Protein AF-A0A2D4FK59-F1 (afdb_monomer_lite)

pLDDT: mean 82.34, std 25.47, range [29.92, 98.88]

Sequence (118 aa):
GRSAYEFYHALDSESMTKSHQNLCGKGQVVTGQYRMLAKHGGYVWLETQGTVIYNTRNLQPQCIICVNYVLSEIENNDIVFSMDQTESLFKPHMMAMNSIYDHGIPVADKSDFLYTKL

Secondary structure (DSSP, 8-state):
---GGGGB-GGGHHHHHHHHHHHHHHSEEE---EEEE-BTB-EEEEEEEEEEEEPTTT--EEEEEEEEEE-SS-BSTT---SGGGGTTTSS--TTSSSSTTS----------------

Radius of gyration: 23.29 Å; chains: 1; bounding box: 65×43×42 Å

Structure (mmCIF, N/CA/C/O backbone):
data_AF-A0A2D4FK59-F1
#
_entry.id   AF-A0A2D4FK59-F1
#
loop_
_atom_site.group_PDB
_atom_site.id
_atom_site.type_symbol
_atom_site.label_atom_id
_atom_site.label_alt_id
_atom_site.label_comp_id
_atom_site.label_asym_id
_atom_site.label_entity_id
_atom_site.label_seq_id
_atom_site.pdbx_PDB_ins_code
_atom_site.Cartn_x
_atom_site.Cartn_y
_atom_site.Cartn_z
_atom_site.occupancy
_atom_site.B_iso_or_equiv
_atom_site.auth_seq_id
_atom_site.auth_comp_id
_atom_site.auth_asym_id
_atom_site.auth_atom_id
_atom_site.pdbx_PDB_model_num
ATOM 1 N N . GLY A 1 1 ? 10.455 -4.164 13.689 1.00 88.31 1 GLY A N 1
ATOM 2 C CA . GLY A 1 1 ? 9.550 -4.143 12.521 1.00 88.31 1 GLY A CA 1
ATOM 3 C C . GLY A 1 1 ? 9.875 -2.934 11.671 1.00 88.31 1 GLY A C 1
ATOM 4 O O . GLY A 1 1 ? 10.570 -2.059 12.170 1.00 88.31 1 GLY A O 1
ATOM 5 N N . ARG A 1 2 ? 9.409 -2.899 10.422 1.00 95.19 2 ARG A N 1
ATOM 6 C CA . ARG A 1 2 ? 9.581 -1.768 9.494 1.00 95.19 2 ARG A CA 1
ATOM 7 C C . ARG A 1 2 ? 8.219 -1.215 9.094 1.00 95.19 2 ARG A C 1
ATOM 9 O O . ARG A 1 2 ? 7.232 -1.949 9.145 1.00 95.19 2 ARG A O 1
ATOM 16 N N . SER A 1 3 ? 8.160 0.063 8.742 1.00 97.38 3 SER A N 1
ATOM 17 C CA . SER A 1 3 ? 6.925 0.697 8.287 1.00 97.38 3 SER A CA 1
ATOM 18 C C . SER A 1 3 ? 6.563 0.218 6.882 1.00 97.38 3 SER A C 1
ATOM 20 O O . SER A 1 3 ? 7.433 0.112 6.023 1.00 97.38 3 SER A O 1
ATOM 22 N N . ALA A 1 4 ? 5.275 -0.018 6.610 1.00 97.75 4 ALA A N 1
ATOM 23 C CA . ALA A 1 4 ? 4.812 -0.384 5.267 1.00 97.75 4 ALA A CA 1
ATOM 24 C C . ALA A 1 4 ? 5.150 0.692 4.215 1.00 97.75 4 ALA A C 1
ATOM 26 O O . ALA A 1 4 ? 5.426 0.366 3.065 1.00 97.75 4 ALA A O 1
ATOM 27 N N . TYR A 1 5 ? 5.207 1.963 4.633 1.00 98.12 5 TYR A N 1
ATOM 28 C CA . TYR A 1 5 ? 5.563 3.097 3.777 1.00 98.12 5 TYR A CA 1
ATOM 29 C C . TYR A 1 5 ? 6.974 3.018 3.196 1.00 98.12 5 TYR A C 1
ATOM 31 O O . TYR A 1 5 ? 7.228 3.619 2.159 1.00 98.12 5 TYR A O 1
ATOM 39 N N . GLU A 1 6 ? 7.879 2.272 3.832 1.00 97.75 6 GLU A N 1
ATOM 40 C CA . GLU A 1 6 ? 9.237 2.066 3.318 1.00 97.75 6 GLU A CA 1
ATOM 41 C C . GLU A 1 6 ? 9.251 1.185 2.058 1.00 97.75 6 GLU A C 1
ATOM 43 O O . GLU A 1 6 ? 10.227 1.189 1.315 1.00 97.75 6 GLU A O 1
ATOM 48 N N . PHE A 1 7 ? 8.163 0.453 1.802 1.00 98.12 7 PHE A N 1
ATOM 49 C CA . PHE A 1 7 ? 8.044 -0.485 0.688 1.00 98.12 7 PHE A CA 1
ATOM 50 C C . PHE A 1 7 ? 7.083 -0.013 -0.398 1.00 98.12 7 PHE A C 1
ATOM 52 O O . PHE A 1 7 ? 6.904 -0.719 -1.386 1.00 98.12 7 PHE A O 1
ATOM 59 N N . TYR A 1 8 ? 6.434 1.139 -0.243 1.00 98.62 8 TYR A N 1
ATOM 60 C CA . TYR A 1 8 ? 5.587 1.683 -1.299 1.00 98.62 8 TYR A CA 1
ATOM 61 C C . TYR A 1 8 ? 6.436 2.403 -2.338 1.00 98.62 8 TYR A C 1
ATOM 63 O O . TYR A 1 8 ? 7.396 3.102 -2.012 1.00 98.62 8 TYR A O 1
ATOM 71 N N . HIS A 1 9 ? 6.056 2.278 -3.606 1.00 98.69 9 HIS A N 1
ATOM 72 C CA . HIS A 1 9 ? 6.612 3.144 -4.633 1.00 98.69 9 HIS A CA 1
ATOM 73 C C . HIS A 1 9 ? 6.235 4.606 -4.334 1.00 98.69 9 HIS A C 1
ATOM 75 O O . HIS A 1 9 ? 5.083 4.909 -4.020 1.00 98.69 9 HIS A O 1
ATOM 81 N N . ALA A 1 10 ? 7.187 5.535 -4.472 1.00 98.38 10 ALA A N 1
ATOM 82 C CA . ALA A 1 10 ? 7.025 6.922 -4.020 1.00 98.38 10 ALA A CA 1
ATOM 83 C C . ALA A 1 10 ? 5.774 7.622 -4.592 1.00 98.38 10 ALA A C 1
ATOM 85 O O . ALA A 1 10 ? 5.082 8.339 -3.868 1.00 98.38 10 ALA A O 1
ATOM 86 N N . LEU A 1 11 ? 5.451 7.360 -5.863 1.00 98.62 11 LEU A N 1
ATOM 87 C CA . LEU A 1 11 ? 4.270 7.908 -6.546 1.00 98.62 11 LEU A CA 1
ATOM 88 C C . LEU A 1 11 ? 2.920 7.449 -5.957 1.00 98.62 11 LEU A C 1
ATOM 90 O O . LEU A 1 11 ? 1.915 8.103 -6.212 1.00 98.62 11 LEU A O 1
ATOM 94 N N . ASP A 1 12 ? 2.883 6.378 -5.160 1.00 98.75 12 ASP A N 1
ATOM 95 C CA . ASP A 1 12 ? 1.653 5.868 -4.535 1.00 98.75 12 ASP A CA 1
ATOM 96 C C . ASP A 1 12 ? 1.506 6.337 -3.071 1.00 98.75 12 ASP A C 1
ATOM 98 O O . ASP A 1 12 ? 0.514 6.046 -2.401 1.00 98.75 12 ASP A O 1
ATOM 102 N N . SER A 1 13 ? 2.470 7.104 -2.545 1.00 96.75 13 SER A N 1
ATOM 103 C CA . SER A 1 13 ? 2.518 7.464 -1.118 1.00 96.75 13 SER A CA 1
ATOM 104 C C . SER A 1 13 ? 1.301 8.271 -0.660 1.00 96.75 13 SER A C 1
ATOM 106 O O . SER A 1 13 ? 0.804 8.086 0.455 1.00 96.75 13 SER A O 1
ATOM 108 N N . GLU A 1 14 ? 0.795 9.172 -1.504 1.00 98.38 14 GLU A N 1
ATOM 109 C CA . GLU A 1 14 ? -0.345 10.024 -1.159 1.00 98.38 14 GLU A CA 1
ATOM 110 C C . GLU A 1 14 ? -1.649 9.216 -1.069 1.00 98.38 14 GLU A C 1
ATOM 112 O O . GLU A 1 14 ? -2.402 9.350 -0.099 1.00 98.38 14 GLU A O 1
ATOM 117 N N . SER A 1 15 ? -1.906 8.335 -2.042 1.00 98.44 15 SER A N 1
ATOM 118 C CA . SER A 1 15 ? -3.098 7.477 -2.047 1.00 98.44 15 SER A CA 1
ATOM 119 C C . SER A 1 15 ? -3.067 6.472 -0.891 1.00 98.44 15 SER A C 1
ATOM 121 O O . SER A 1 15 ? -4.095 6.230 -0.246 1.00 98.44 15 SER A O 1
ATOM 123 N N . MET A 1 16 ? -1.882 5.960 -0.547 1.00 98.69 16 MET A N 1
ATOM 124 C CA . MET A 1 16 ? -1.669 5.110 0.627 1.00 98.69 16 MET A CA 1
ATOM 125 C C . MET A 1 16 ? -1.871 5.853 1.940 1.00 98.69 16 MET A C 1
ATOM 127 O O . MET A 1 16 ? -2.510 5.329 2.852 1.00 98.69 16 MET A O 1
ATOM 131 N N . THR A 1 17 ? -1.430 7.106 2.028 1.00 98.75 17 THR A N 1
ATOM 132 C CA . THR A 1 17 ? -1.682 7.953 3.202 1.00 98.75 17 THR A CA 1
ATOM 133 C C . THR A 1 17 ? -3.170 8.209 3.403 1.00 98.75 17 THR A C 1
ATOM 135 O O . THR A 1 17 ? -3.674 8.028 4.511 1.00 98.75 17 THR A O 1
ATOM 138 N N . LYS A 1 18 ? -3.901 8.535 2.333 1.00 98.75 18 LYS A N 1
ATOM 139 C CA . LYS A 1 18 ? -5.364 8.687 2.376 1.00 98.75 18 LYS A CA 1
ATOM 140 C C . LYS A 1 18 ? -6.059 7.393 2.810 1.00 98.75 18 LYS A C 1
ATOM 142 O O . LYS A 1 18 ? -6.972 7.429 3.632 1.00 98.75 18 LYS A O 1
ATOM 147 N N . SER A 1 19 ? -5.609 6.244 2.306 1.00 98.75 19 SER A N 1
ATOM 148 C CA . SER A 1 19 ? -6.166 4.938 2.682 1.00 98.75 19 SER A CA 1
ATOM 149 C C . SER A 1 19 ? -5.917 4.608 4.157 1.00 98.75 19 SER A C 1
ATOM 151 O O . SER A 1 19 ? -6.830 4.174 4.854 1.00 98.75 19 SER A O 1
ATOM 153 N N . HIS A 1 20 ? -4.718 4.890 4.669 1.00 98.69 20 HIS A N 1
ATOM 154 C CA . HIS A 1 20 ? -4.390 4.719 6.084 1.00 98.69 20 HIS A CA 1
ATOM 155 C C . HIS A 1 20 ? -5.214 5.653 6.986 1.00 98.69 20 HIS A C 1
ATOM 157 O O . HIS A 1 20 ? -5.763 5.207 7.990 1.00 98.69 20 HIS A O 1
ATOM 163 N N . GLN A 1 21 ? -5.389 6.924 6.612 1.00 98.62 21 GLN A N 1
ATOM 164 C CA . GLN A 1 21 ? -6.264 7.847 7.345 1.00 98.62 21 GLN A CA 1
ATOM 165 C C . GLN A 1 21 ? -7.718 7.356 7.372 1.00 98.62 21 GLN A C 1
ATOM 167 O O . GLN A 1 21 ? -8.359 7.385 8.423 1.00 98.62 21 GLN A O 1
ATOM 172 N N . ASN A 1 22 ? -8.226 6.851 6.243 1.00 98.50 22 ASN A N 1
ATOM 173 C CA . ASN A 1 22 ? -9.553 6.240 6.172 1.00 98.50 22 ASN A CA 1
ATOM 174 C C . ASN A 1 22 ? -9.670 5.017 7.087 1.00 98.50 22 ASN A C 1
ATOM 176 O O . ASN A 1 22 ? -10.667 4.896 7.793 1.00 98.50 22 ASN A O 1
ATOM 180 N N . LEU A 1 23 ? -8.656 4.151 7.120 1.00 98.62 23 LEU A N 1
ATOM 181 C CA . LEU A 1 23 ? -8.617 2.997 8.015 1.00 98.62 23 LEU A CA 1
ATOM 182 C C . LEU A 1 23 ? -8.681 3.421 9.487 1.00 98.62 23 LEU A C 1
ATOM 184 O O . LEU A 1 23 ? -9.484 2.879 10.242 1.00 98.62 23 LEU A O 1
ATOM 188 N N . CYS A 1 24 ? -7.897 4.425 9.883 1.00 97.38 24 CYS A N 1
ATOM 189 C CA . CYS A 1 24 ? -7.904 4.950 11.248 1.00 97.38 24 CYS A CA 1
ATOM 190 C C . CYS A 1 24 ? -9.245 5.596 11.624 1.00 97.38 24 CYS A C 1
ATOM 192 O O . CYS A 1 24 ? -9.696 5.453 12.757 1.00 97.38 24 CYS A O 1
ATOM 194 N N . GLY A 1 25 ? -9.886 6.302 10.689 1.0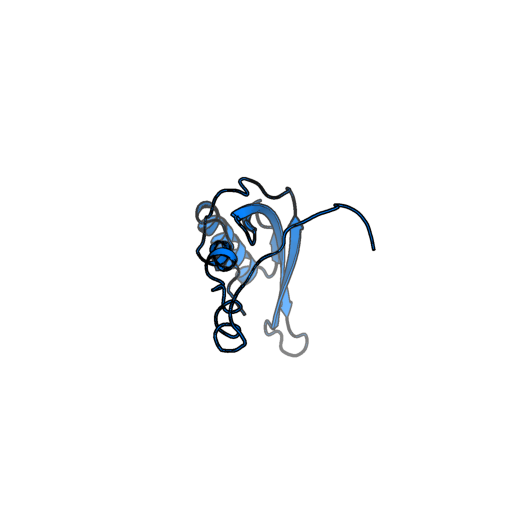0 97.56 25 GLY A N 1
ATOM 195 C CA . GLY A 1 25 ? -11.152 6.994 10.942 1.00 97.56 25 GLY A CA 1
ATOM 196 C C . GLY A 1 25 ? -12.392 6.099 10.876 1.00 97.56 25 GLY A C 1
ATOM 197 O O . GLY A 1 25 ? -13.376 6.380 11.554 1.00 97.56 25 GLY A O 1
ATOM 198 N N . LYS A 1 26 ? -12.372 5.045 10.052 1.00 97.75 26 LYS A N 1
ATOM 199 C CA . LYS A 1 26 ? -13.555 4.220 9.735 1.00 97.75 26 LYS A CA 1
ATOM 200 C C . LYS A 1 26 ? -13.425 2.758 10.161 1.00 97.75 26 LYS A C 1
ATOM 202 O O . LYS A 1 26 ? -14.387 2.009 10.042 1.00 97.75 26 LYS A O 1
ATOM 207 N N . GLY A 1 27 ? -12.249 2.328 10.612 1.00 97.94 27 GLY A N 1
ATOM 208 C CA . GLY A 1 27 ? -11.972 0.960 11.050 1.00 97.94 27 GLY A CA 1
ATOM 209 C C . GLY A 1 27 ? -11.713 -0.036 9.917 1.00 97.94 27 GLY A C 1
ATOM 210 O O . GLY A 1 27 ? -11.090 -1.065 10.163 1.00 97.94 27 GLY A O 1
ATOM 211 N N . GLN A 1 28 ? -12.127 0.256 8.679 1.00 98.69 28 GLN A N 1
ATOM 212 C CA . GLN A 1 28 ? -11.878 -0.586 7.506 1.00 98.69 28 GLN A CA 1
ATOM 213 C C . GLN A 1 28 ? -11.569 0.251 6.265 1.00 98.69 28 GLN A C 1
ATOM 215 O O . GLN A 1 28 ? -12.060 1.372 6.113 1.00 98.69 28 GLN A O 1
ATOM 220 N N . VAL A 1 29 ? -10.766 -0.307 5.361 1.00 98.81 29 VAL A N 1
ATOM 221 C CA . VAL A 1 29 ? -10.466 0.303 4.065 1.00 98.81 29 VAL A CA 1
ATOM 222 C C . VAL A 1 29 ? -10.203 -0.766 3.009 1.00 98.81 29 VAL A C 1
ATOM 224 O O . VAL A 1 29 ? -9.661 -1.825 3.317 1.00 98.81 29 VAL A O 1
ATOM 227 N N . VAL A 1 30 ? -10.536 -0.449 1.761 1.00 98.69 30 VAL A N 1
ATOM 228 C CA . VAL A 1 30 ? -9.966 -1.093 0.573 1.00 98.69 30 VAL A CA 1
ATOM 229 C C . VAL A 1 30 ? -9.140 -0.030 -0.135 1.00 98.69 30 VAL A C 1
ATOM 231 O O . VAL A 1 30 ? -9.635 1.077 -0.368 1.00 98.69 30 VAL A O 1
ATOM 234 N N . THR A 1 31 ? -7.868 -0.311 -0.393 1.00 98.75 31 THR A N 1
ATOM 235 C CA . THR A 1 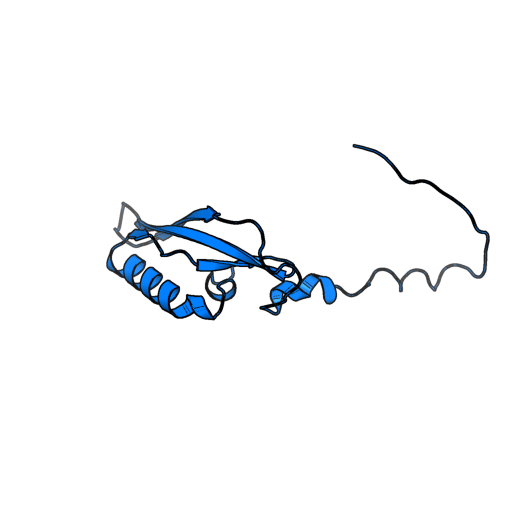31 ? -7.009 0.620 -1.126 1.00 98.75 31 THR A CA 1
ATOM 236 C C . THR A 1 31 ? -7.381 0.649 -2.610 1.00 98.75 31 THR A C 1
ATOM 238 O O . THR A 1 31 ? -8.058 -0.242 -3.106 1.00 98.75 31 THR A O 1
ATOM 241 N N . GLY A 1 32 ? -6.895 1.649 -3.348 1.00 98.38 32 GLY A N 1
ATOM 242 C CA . GLY A 1 32 ? -6.702 1.463 -4.789 1.00 98.38 32 GLY A CA 1
ATOM 243 C C . GLY A 1 32 ? -5.527 0.516 -5.063 1.00 98.38 32 GLY A C 1
ATOM 244 O O . GLY A 1 32 ? -4.821 0.113 -4.132 1.00 98.38 32 GLY A O 1
ATOM 245 N N . GLN A 1 33 ? -5.286 0.215 -6.337 1.00 98.81 33 GLN A N 1
ATOM 246 C CA . GLN A 1 33 ? -4.087 -0.511 -6.755 1.00 98.81 33 GLN A CA 1
ATOM 247 C C . GLN A 1 33 ? -2.837 0.342 -6.496 1.00 98.81 33 GLN A C 1
ATOM 249 O O . GLN A 1 33 ? -2.823 1.536 -6.805 1.00 98.81 33 GLN A O 1
ATOM 254 N N . TYR A 1 34 ? -1.797 -0.254 -5.922 1.00 98.88 34 TYR A N 1
ATOM 255 C CA . TYR A 1 34 ? -0.532 0.414 -5.615 1.00 98.88 34 TYR A CA 1
ATOM 256 C C . TYR A 1 34 ? 0.653 -0.516 -5.863 1.00 98.88 34 TYR A C 1
ATOM 258 O O . TYR A 1 34 ? 0.497 -1.735 -5.928 1.00 98.88 34 TYR A O 1
ATOM 266 N N . ARG A 1 35 ? 1.850 0.057 -5.979 1.00 98.88 35 ARG A N 1
ATOM 267 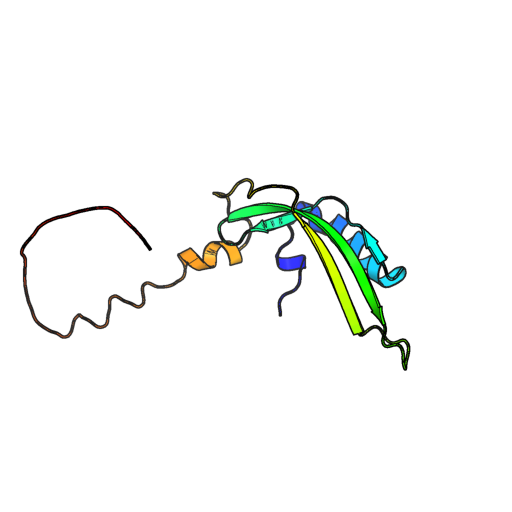C CA . ARG A 1 35 ? 3.082 -0.696 -6.211 1.00 98.88 35 ARG A CA 1
ATOM 268 C C . ARG A 1 35 ? 3.845 -0.890 -4.911 1.00 98.88 35 ARG A C 1
ATOM 270 O O . ARG A 1 35 ? 4.150 0.076 -4.206 1.00 98.88 35 ARG A O 1
ATOM 277 N N . MET A 1 36 ? 4.201 -2.137 -4.627 1.00 98.75 36 MET A N 1
ATOM 278 C CA . MET A 1 36 ? 5.094 -2.497 -3.528 1.00 98.75 36 MET A CA 1
ATOM 279 C C . MET A 1 36 ? 6.438 -2.953 -4.077 1.00 98.75 36 MET A C 1
ATOM 281 O O . MET A 1 36 ? 6.494 -3.802 -4.965 1.00 98.75 36 MET A O 1
ATOM 285 N N . LEU A 1 37 ? 7.516 -2.389 -3.545 1.00 98.62 37 LEU A N 1
ATOM 286 C CA . LEU A 1 37 ? 8.878 -2.688 -3.962 1.00 98.62 37 LEU A CA 1
ATOM 287 C C . LEU A 1 37 ? 9.213 -4.152 -3.661 1.00 98.62 37 LEU A C 1
ATOM 289 O O . LEU A 1 37 ? 9.064 -4.617 -2.529 1.00 98.62 37 LEU A O 1
ATOM 293 N N . ALA A 1 38 ? 9.671 -4.878 -4.680 1.00 97.69 38 ALA A N 1
ATOM 294 C CA . ALA A 1 38 ? 10.123 -6.255 -4.522 1.00 97.69 38 ALA A CA 1
ATOM 295 C C . ALA A 1 38 ? 11.550 -6.292 -3.954 1.00 97.69 38 ALA A C 1
ATOM 297 O O . ALA A 1 38 ? 12.237 -5.279 -3.887 1.00 97.69 38 ALA A O 1
ATOM 298 N N . LYS A 1 39 ? 12.024 -7.459 -3.511 1.00 95.12 39 LYS A N 1
ATOM 299 C CA . LYS A 1 39 ? 13.275 -7.550 -2.740 1.00 95.12 39 LYS A CA 1
ATOM 300 C C . LYS A 1 39 ? 14.550 -7.246 -3.540 1.00 95.12 39 LYS A C 1
ATOM 302 O O . LYS A 1 39 ? 15.527 -6.806 -2.950 1.00 95.12 39 LYS A O 1
ATOM 307 N N . HIS A 1 40 ? 14.567 -7.515 -4.843 1.00 94.44 40 HIS A N 1
ATOM 308 C CA . HIS A 1 40 ? 15.794 -7.505 -5.656 1.00 94.44 40 HIS A CA 1
ATOM 309 C C . HIS A 1 40 ? 15.699 -6.597 -6.889 1.00 94.44 40 HIS A C 1
ATOM 311 O O . HIS A 1 40 ? 16.381 -6.836 -7.877 1.00 94.44 40 HIS A O 1
ATOM 317 N N . GLY A 1 41 ? 14.877 -5.550 -6.798 1.00 96.19 41 GLY A N 1
ATOM 318 C CA . GLY A 1 41 ? 14.533 -4.666 -7.910 1.00 96.19 41 GLY A CA 1
ATOM 319 C C . GLY A 1 41 ? 13.067 -4.825 -8.308 1.00 96.19 41 GLY A C 1
ATOM 320 O O . GLY A 1 41 ? 12.393 -5.763 -7.881 1.00 96.19 41 GLY A O 1
ATOM 321 N N . GLY A 1 42 ? 12.545 -3.861 -9.060 1.00 98.38 42 GLY A N 1
ATOM 322 C CA . GLY A 1 42 ? 11.157 -3.853 -9.504 1.00 98.38 42 GLY A CA 1
ATOM 323 C C . GLY A 1 42 ? 10.121 -3.626 -8.403 1.00 98.38 42 GLY A C 1
ATOM 324 O O . GLY A 1 42 ? 10.422 -3.226 -7.271 1.00 98.38 42 GLY A O 1
ATOM 325 N N . TYR A 1 43 ? 8.867 -3.885 -8.758 1.00 98.81 43 TYR A N 1
ATOM 326 C CA . TYR A 1 43 ? 7.711 -3.828 -7.866 1.00 98.81 43 TYR A CA 1
ATOM 327 C C . TYR A 1 43 ? 6.618 -4.805 -8.313 1.00 98.81 43 TYR A C 1
ATOM 329 O O . TYR A 1 43 ? 6.634 -5.290 -9.437 1.00 98.81 43 TYR A O 1
ATOM 337 N N . VAL A 1 44 ? 5.645 -5.063 -7.443 1.00 98.81 44 VAL A N 1
ATOM 338 C CA . VAL A 1 44 ? 4.403 -5.780 -7.772 1.00 98.81 44 VAL A CA 1
ATOM 339 C C . VAL A 1 44 ? 3.200 -4.871 -7.537 1.00 98.81 44 VAL A C 1
ATOM 341 O O . VAL A 1 44 ? 3.225 -4.036 -6.627 1.00 98.81 44 VAL A O 1
ATOM 344 N N . TRP A 1 45 ? 2.145 -5.030 -8.331 1.00 98.88 45 TRP A N 1
ATOM 345 C CA . TRP A 1 45 ? 0.861 -4.380 -8.087 1.00 98.88 45 TRP A CA 1
ATOM 346 C C . TRP A 1 45 ? 0.076 -5.131 -7.016 1.00 98.88 45 TRP A C 1
ATOM 348 O O . TRP A 1 45 ? -0.069 -6.353 -7.075 1.00 98.88 45 TRP A O 1
ATOM 358 N N . LEU A 1 46 ? -0.455 -4.390 -6.048 1.00 98.88 46 LEU A N 1
ATOM 359 C CA . LEU A 1 46 ? -1.303 -4.903 -4.980 1.00 98.88 46 LEU A CA 1
ATOM 360 C C . LEU A 1 46 ? -2.575 -4.080 -4.818 1.00 98.88 46 LEU A C 1
ATOM 362 O O . LEU A 1 46 ? -2.592 -2.877 -5.066 1.00 98.88 46 LEU A O 1
ATOM 366 N N . GLU A 1 47 ? -3.609 -4.728 -4.297 1.00 98.88 47 GLU A N 1
ATOM 367 C CA . GLU A 1 47 ? -4.730 -4.089 -3.611 1.00 98.88 47 GLU A CA 1
ATOM 368 C C . GLU A 1 47 ? -4.828 -4.667 -2.197 1.00 98.88 47 GLU A C 1
ATOM 370 O O . GLU A 1 47 ? -4.673 -5.873 -2.008 1.00 98.88 47 GLU A O 1
ATOM 375 N N . THR A 1 48 ? -5.092 -3.830 -1.194 1.00 98.88 48 THR A N 1
ATOM 376 C CA . THR A 1 48 ? -5.109 -4.264 0.205 1.00 98.88 48 THR A CA 1
ATOM 377 C C . THR A 1 48 ? -6.417 -3.907 0.885 1.00 98.88 48 THR A C 1
ATOM 379 O O . THR A 1 48 ? -6.886 -2.769 0.841 1.00 98.88 48 THR A O 1
ATOM 382 N N . GLN A 1 49 ? -6.981 -4.888 1.583 1.00 98.88 49 GLN A N 1
ATOM 383 C CA . GLN A 1 49 ? -8.092 -4.699 2.505 1.00 98.88 49 GLN A CA 1
ATOM 384 C C . GLN A 1 49 ? -7.551 -4.662 3.931 1.00 98.88 49 GLN A C 1
ATOM 386 O O . GLN A 1 49 ? -7.016 -5.653 4.428 1.00 98.88 49 GLN A O 1
ATOM 391 N N . GLY A 1 50 ? -7.674 -3.509 4.584 1.00 98.69 50 GLY A N 1
ATOM 392 C CA . GLY A 1 50 ? -7.244 -3.295 5.964 1.00 98.69 50 GLY A CA 1
ATOM 393 C C . GLY A 1 50 ? -8.433 -3.266 6.918 1.00 98.69 50 GLY A C 1
ATOM 394 O O . GLY A 1 50 ? -9.456 -2.656 6.612 1.00 98.69 50 GLY A O 1
ATOM 395 N N . THR A 1 51 ? -8.302 -3.894 8.086 1.00 98.69 51 THR A N 1
ATOM 396 C CA . THR A 1 51 ? -9.285 -3.820 9.181 1.00 98.69 51 THR A CA 1
ATOM 397 C C . THR A 1 51 ? -8.580 -3.604 10.519 1.00 98.69 51 THR A C 1
ATOM 399 O O . THR A 1 51 ? -7.646 -4.331 10.858 1.00 98.69 51 THR A O 1
ATOM 402 N N . VAL A 1 52 ? -9.033 -2.614 11.291 1.00 98.56 52 VAL A N 1
ATOM 403 C CA . VAL A 1 52 ? -8.604 -2.381 12.676 1.00 98.56 52 VAL A CA 1
ATOM 404 C C . VAL A 1 52 ? -9.300 -3.392 13.582 1.00 98.56 52 VAL A C 1
ATOM 406 O O . VAL A 1 52 ? -10.525 -3.501 13.589 1.00 98.56 52 VAL A O 1
ATOM 409 N N . ILE A 1 53 ? -8.518 -4.118 14.374 1.00 97.94 53 ILE A N 1
ATOM 410 C CA . ILE A 1 53 ? -9.023 -5.055 15.373 1.00 97.94 53 ILE A CA 1
ATOM 411 C C . ILE A 1 53 ? -9.003 -4.381 16.737 1.00 97.94 53 ILE A C 1
ATOM 413 O O . ILE A 1 53 ? -7.970 -3.878 17.186 1.00 97.94 53 ILE A O 1
ATOM 417 N N . TYR A 1 54 ? -10.152 -4.399 17.406 1.00 96.69 54 TYR A N 1
ATOM 418 C CA . TYR A 1 54 ? -10.334 -3.829 18.734 1.00 96.69 54 TYR A CA 1
ATOM 419 C C . TYR A 1 54 ? -10.364 -4.926 19.792 1.00 96.69 54 TYR A C 1
ATOM 421 O O . TYR A 1 54 ? -10.927 -6.003 19.594 1.00 96.69 54 TYR A O 1
ATOM 429 N N . ASN A 1 55 ? -9.800 -4.627 20.957 1.00 95.50 55 ASN A N 1
ATOM 430 C CA . ASN A 1 55 ? -9.945 -5.471 22.130 1.00 95.50 55 ASN A CA 1
ATOM 431 C C . ASN A 1 55 ? -11.406 -5.450 22.592 1.00 95.50 55 ASN A C 1
ATOM 433 O O . ASN A 1 55 ? -11.918 -4.411 23.006 1.00 95.50 55 ASN A O 1
ATOM 437 N N . THR A 1 56 ? -12.062 -6.605 22.602 1.00 94.06 56 THR A N 1
ATOM 438 C CA . THR A 1 56 ? -13.478 -6.715 22.983 1.00 94.06 56 THR A CA 1
ATOM 439 C C . THR A 1 56 ? -13.758 -6.343 24.442 1.00 94.06 56 THR A C 1
ATOM 441 O O . THR A 1 56 ? -14.899 -6.041 24.775 1.00 94.06 56 THR A O 1
ATOM 444 N N . ARG A 1 57 ? -12.741 -6.327 25.320 1.00 95.44 57 ARG A N 1
ATOM 445 C CA . ARG A 1 57 ? -12.901 -5.998 26.749 1.00 95.44 57 ARG A CA 1
ATOM 446 C C . ARG A 1 57 ? -12.896 -4.501 27.047 1.00 95.44 57 ARG A C 1
ATOM 448 O O . ARG A 1 57 ? -13.587 -4.079 27.964 1.00 95.44 57 ARG A O 1
ATOM 455 N N . ASN A 1 58 ? -12.089 -3.713 26.335 1.00 95.38 58 ASN A N 1
ATOM 456 C CA . ASN A 1 58 ? -11.902 -2.282 26.626 1.00 95.38 58 ASN A CA 1
ATOM 457 C C . ASN A 1 58 ? -12.058 -1.366 25.401 1.00 95.38 58 ASN A C 1
ATOM 459 O O . ASN A 1 58 ? -11.831 -0.165 25.519 1.00 95.38 58 ASN A O 1
ATOM 463 N N . LEU A 1 59 ? -12.431 -1.931 24.247 1.00 93.12 59 LEU A N 1
ATOM 464 C CA . LEU A 1 59 ? -12.659 -1.241 22.974 1.00 93.12 59 LEU A CA 1
ATOM 465 C C . LEU A 1 59 ? -11.453 -0.445 22.453 1.00 93.12 59 LEU A C 1
ATOM 467 O O . LEU A 1 59 ? -11.605 0.402 21.578 1.00 93.12 59 LEU A O 1
ATOM 471 N N . GLN A 1 60 ? -10.247 -0.723 22.954 1.00 96.69 60 GLN A N 1
ATOM 472 C CA . GLN A 1 60 ? -9.028 -0.094 22.452 1.00 96.69 60 GLN A CA 1
ATOM 473 C C . GLN A 1 60 ? -8.524 -0.813 21.192 1.00 96.69 60 GLN A C 1
ATOM 475 O O . GLN A 1 60 ? -8.572 -2.050 21.145 1.00 96.69 60 GLN A O 1
ATOM 480 N N . PRO A 1 61 ? -8.023 -0.082 20.180 1.00 96.06 61 PRO A N 1
ATOM 481 C CA . PRO A 1 61 ? -7.428 -0.687 18.994 1.00 96.06 61 PRO A CA 1
ATOM 482 C C . PRO A 1 61 ? -6.168 -1.477 19.378 1.00 96.06 61 PRO A C 1
ATOM 484 O O . PRO A 1 61 ? -5.331 -0.996 20.139 1.00 96.06 61 PRO A O 1
ATOM 487 N N . GLN A 1 62 ? -6.040 -2.702 18.867 1.00 96.75 62 GLN A N 1
ATOM 488 C CA . GLN A 1 62 ? -4.908 -3.595 19.144 1.00 96.75 62 GLN A CA 1
ATOM 489 C C . GLN A 1 62 ? -3.958 -3.708 17.959 1.00 96.75 62 GLN A C 1
ATOM 491 O O . GLN A 1 62 ? -2.744 -3.627 18.128 1.00 96.75 62 GLN A O 1
ATOM 496 N N . CYS A 1 63 ? -4.503 -3.936 16.767 1.00 97.06 63 CYS A N 1
ATOM 497 C CA . CYS A 1 63 ? -3.710 -4.115 15.563 1.00 97.06 63 CYS A CA 1
ATOM 498 C C . CYS A 1 63 ? -4.518 -3.786 14.308 1.00 97.06 63 CYS A C 1
ATOM 500 O O . CYS A 1 63 ? -5.726 -3.552 14.355 1.00 97.06 63 CYS A O 1
ATOM 502 N N . ILE A 1 64 ? -3.818 -3.791 13.180 1.00 98.38 64 ILE A N 1
ATOM 503 C CA . ILE A 1 64 ? -4.397 -3.762 11.845 1.00 98.38 64 ILE A CA 1
ATOM 504 C C . ILE A 1 64 ? -4.095 -5.114 11.206 1.00 98.38 64 ILE A C 1
ATOM 506 O O . ILE A 1 64 ? -2.945 -5.555 11.212 1.00 98.38 64 ILE A O 1
ATOM 510 N N . ILE A 1 65 ? -5.118 -5.757 10.652 1.00 98.38 65 ILE A N 1
ATOM 511 C CA . ILE A 1 65 ? -4.964 -6.940 9.806 1.00 98.38 65 ILE A CA 1
ATOM 512 C C . ILE A 1 65 ? -5.158 -6.515 8.354 1.00 98.38 65 ILE A C 1
ATOM 514 O O . ILE A 1 65 ? -6.119 -5.811 8.036 1.00 98.38 65 ILE A O 1
ATOM 518 N N . CYS A 1 66 ? -4.242 -6.952 7.491 1.00 98.62 66 CYS A N 1
ATOM 519 C CA . CYS A 1 66 ? -4.260 -6.674 6.060 1.00 98.62 66 CYS A CA 1
ATOM 520 C C . CYS A 1 66 ? -4.410 -7.974 5.270 1.00 98.62 66 CYS A C 1
ATOM 522 O O . CYS A 1 66 ? -3.631 -8.909 5.461 1.00 98.62 66 CYS A O 1
ATOM 524 N N . VAL A 1 67 ? -5.367 -8.002 4.347 1.00 98.69 67 VAL A N 1
ATOM 525 C CA . VAL A 1 67 ? -5.440 -8.995 3.272 1.00 98.69 67 VAL A CA 1
ATOM 526 C C . VAL A 1 67 ? -4.914 -8.324 2.011 1.00 98.69 67 VAL A C 1
ATOM 528 O O . VAL A 1 67 ? -5.499 -7.343 1.557 1.00 98.69 67 VAL A O 1
ATOM 531 N N . ASN A 1 68 ? -3.801 -8.825 1.478 1.00 98.62 68 ASN A N 1
ATOM 532 C CA . ASN A 1 68 ? -3.134 -8.245 0.314 1.00 98.62 68 ASN A CA 1
ATOM 533 C C . ASN A 1 68 ? -3.385 -9.136 -0.907 1.00 98.62 68 ASN A C 1
ATOM 535 O O . ASN A 1 68 ? -3.012 -10.310 -0.905 1.00 98.62 68 ASN A O 1
ATOM 539 N N . TYR A 1 69 ? -3.996 -8.575 -1.942 1.00 98.81 69 TYR A N 1
ATOM 540 C CA . TYR A 1 69 ? -4.217 -9.224 -3.226 1.00 98.81 69 TYR A CA 1
ATOM 541 C C . TYR A 1 69 ? -3.076 -8.829 -4.158 1.00 98.81 69 TYR A C 1
ATOM 543 O O . TYR A 1 69 ? -2.949 -7.660 -4.513 1.00 98.81 69 TYR A O 1
ATOM 551 N N . VAL A 1 70 ? -2.230 -9.791 -4.524 1.00 98.62 70 VAL A N 1
ATOM 552 C CA . VAL A 1 70 ? -1.159 -9.588 -5.509 1.00 98.62 70 VAL A CA 1
ATOM 553 C C . VAL A 1 70 ? -1.771 -9.683 -6.903 1.00 98.62 70 VAL A C 1
ATOM 555 O O . VAL A 1 70 ? -2.427 -10.672 -7.223 1.00 98.62 70 VAL A O 1
ATOM 558 N N . LEU A 1 71 ? -1.587 -8.639 -7.707 1.00 98.69 71 LEU A N 1
ATOM 559 C CA . LEU A 1 71 ? -2.263 -8.455 -8.993 1.00 98.69 71 LEU A CA 1
ATOM 560 C C . LEU A 1 71 ? -1.331 -8.640 -10.194 1.00 98.69 71 LEU A C 1
ATOM 562 O O . LEU A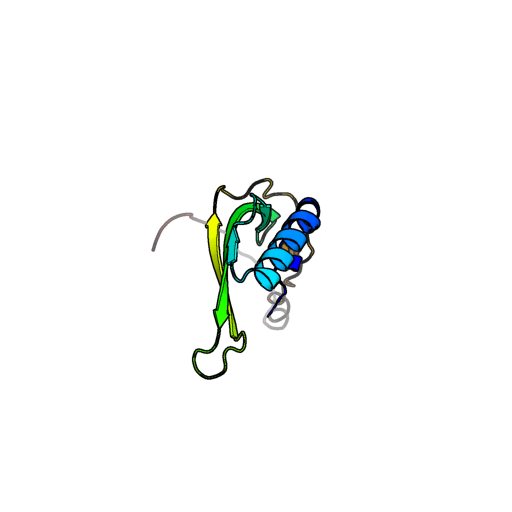 1 71 ? -1.811 -8.762 -11.319 1.00 98.69 71 LEU A O 1
ATOM 566 N N . SER A 1 72 ? -0.017 -8.652 -9.968 1.00 98.75 72 SER A N 1
ATOM 567 C CA . SER A 1 72 ? 0.988 -8.807 -11.017 1.00 98.75 72 SER A CA 1
ATOM 568 C C . SER A 1 72 ? 2.174 -9.651 -10.553 1.00 98.75 72 SER A C 1
ATOM 570 O O . SER A 1 72 ? 2.433 -9.795 -9.357 1.00 98.75 72 SER A O 1
ATOM 572 N N . GLU A 1 73 ? 2.940 -10.136 -11.529 1.00 98.69 73 GLU A N 1
ATOM 573 C CA . GLU A 1 73 ? 4.336 -10.532 -11.329 1.00 98.69 73 GLU A CA 1
ATOM 574 C C . GLU A 1 73 ? 5.215 -9.297 -11.046 1.00 98.69 73 GLU A C 1
ATOM 576 O O . GLU A 1 73 ? 4.736 -8.157 -11.062 1.00 98.69 73 GLU A O 1
ATOM 581 N N . ILE A 1 74 ? 6.510 -9.509 -10.787 1.00 98.62 74 ILE A N 1
ATOM 582 C CA . ILE A 1 74 ? 7.462 -8.403 -10.609 1.00 98.62 74 ILE A CA 1
ATOM 583 C C . ILE A 1 74 ? 7.639 -7.661 -11.938 1.00 98.62 74 ILE A C 1
ATOM 585 O O . ILE A 1 74 ? 8.150 -8.206 -12.916 1.00 98.62 74 ILE A O 1
ATOM 589 N N . GLU A 1 75 ? 7.274 -6.386 -11.942 1.00 98.69 75 GLU A N 1
ATOM 590 C CA . GLU A 1 75 ? 7.490 -5.461 -13.046 1.00 98.69 75 GLU A CA 1
ATOM 591 C C . GLU A 1 75 ? 8.793 -4.685 -12.840 1.00 98.69 75 GLU A C 1
ATOM 593 O O . GLU A 1 75 ? 9.157 -4.333 -11.716 1.00 98.69 75 GLU A O 1
ATOM 598 N N . ASN A 1 76 ? 9.498 -4.390 -13.937 1.00 97.88 76 ASN A N 1
ATOM 599 C CA . ASN A 1 76 ? 10.758 -3.638 -13.937 1.00 97.88 76 ASN A CA 1
ATOM 600 C C . ASN A 1 76 ? 11.834 -4.218 -12.998 1.00 97.88 76 ASN A C 1
ATOM 602 O O . ASN A 1 76 ? 12.513 -3.466 -12.301 1.00 97.88 76 ASN A O 1
ATOM 606 N N . ASN A 1 77 ? 11.987 -5.547 -12.982 1.00 96.00 77 ASN A N 1
ATOM 607 C CA . ASN A 1 77 ? 12.863 -6.278 -12.055 1.00 96.00 77 ASN A CA 1
ATOM 608 C C . ASN A 1 77 ? 14.322 -5.778 -12.042 1.00 96.00 77 ASN A C 1
ATOM 610 O O . ASN A 1 77 ? 14.967 -5.790 -11.003 1.00 96.00 77 ASN A O 1
ATOM 614 N N . ASP A 1 78 ? 14.827 -5.263 -13.163 1.00 95.12 78 ASP A N 1
ATOM 615 C CA . ASP A 1 78 ? 16.205 -4.762 -13.257 1.00 95.12 78 ASP A CA 1
ATOM 616 C C . ASP A 1 78 ? 16.392 -3.342 -12.680 1.00 95.12 78 ASP A C 1
ATOM 618 O O . ASP A 1 78 ? 17.514 -2.837 -12.613 1.00 95.12 78 ASP A O 1
ATOM 622 N N . ILE A 1 79 ? 15.309 -2.664 -12.276 1.00 97.38 79 ILE A N 1
ATOM 623 C CA . ILE A 1 79 ? 15.341 -1.287 -11.764 1.00 97.38 79 ILE A CA 1
ATOM 624 C C . ILE A 1 79 ? 15.319 -1.279 -10.235 1.00 97.38 79 ILE A C 1
ATOM 626 O O . ILE A 1 79 ? 14.426 -1.840 -9.602 1.00 97.38 79 ILE A O 1
ATOM 630 N N . VAL A 1 80 ? 16.267 -0.558 -9.638 1.00 97.19 80 VAL A N 1
ATOM 631 C CA . VAL A 1 80 ? 16.345 -0.315 -8.192 1.00 97.19 80 VAL A CA 1
ATOM 632 C C . VAL A 1 80 ? 15.634 0.995 -7.838 1.00 97.19 80 VAL A C 1
ATOM 634 O O . VAL A 1 80 ? 15.986 2.059 -8.344 1.00 97.19 80 VAL A O 1
ATOM 637 N N . PHE A 1 81 ? 14.663 0.918 -6.932 1.00 97.19 81 PHE A N 1
ATOM 638 C CA . PHE A 1 81 ? 13.859 2.032 -6.419 1.00 97.19 81 PHE A CA 1
ATOM 639 C C . PHE A 1 81 ? 14.199 2.419 -4.974 1.00 97.19 81 PHE A C 1
ATOM 641 O O . PHE A 1 81 ? 13.960 3.561 -4.583 1.00 97.19 81 PHE A O 1
ATOM 648 N N . SER A 1 82 ? 14.748 1.502 -4.171 1.00 96.12 82 SER A N 1
ATOM 649 C CA . SER A 1 82 ? 15.166 1.781 -2.790 1.00 96.12 82 SER A CA 1
ATOM 650 C C . SER A 1 82 ? 16.486 1.103 -2.423 1.00 96.12 82 SER A C 1
ATOM 652 O O . SER A 1 82 ? 16.918 0.143 -3.061 1.00 96.12 82 SER A O 1
ATOM 654 N N . MET A 1 83 ? 17.123 1.586 -1.350 1.00 93.94 83 MET A N 1
ATOM 655 C CA . MET A 1 83 ? 18.365 1.002 -0.829 1.00 93.94 83 MET A CA 1
ATOM 656 C C . MET A 1 83 ? 18.194 -0.458 -0.398 1.00 93.94 83 MET A C 1
ATOM 658 O O . MET A 1 83 ? 19.120 -1.248 -0.556 1.00 93.94 83 MET A O 1
ATOM 662 N N . ASP A 1 84 ? 17.011 -0.848 0.075 1.00 92.94 84 ASP A N 1
ATOM 663 C CA . ASP A 1 84 ? 16.739 -2.227 0.501 1.00 92.94 84 ASP A CA 1
ATOM 664 C C . ASP A 1 84 ? 16.906 -3.239 -0.637 1.00 92.94 84 ASP A C 1
ATOM 666 O O . ASP A 1 84 ? 17.301 -4.382 -0.420 1.00 92.94 84 ASP A O 1
ATOM 670 N N . GLN A 1 85 ? 16.668 -2.804 -1.875 1.00 95.00 85 GLN A N 1
ATOM 671 C CA . GLN A 1 85 ? 16.815 -3.648 -3.060 1.00 95.00 85 GLN A CA 1
ATOM 672 C C . GLN A 1 85 ? 18.281 -3.887 -3.439 1.00 95.00 85 GLN A C 1
ATOM 674 O O . GLN A 1 85 ? 18.585 -4.757 -4.254 1.00 95.00 85 GLN A O 1
ATOM 679 N N . THR A 1 86 ? 19.203 -3.144 -2.822 1.00 90.19 86 THR A N 1
ATOM 680 C CA . THR A 1 86 ? 20.648 -3.256 -3.049 1.00 90.19 86 THR A CA 1
ATOM 681 C C . THR A 1 86 ? 21.357 -4.131 -2.016 1.00 90.19 86 THR A C 1
ATOM 683 O O . THR A 1 86 ? 22.545 -4.403 -2.170 1.00 90.19 86 THR A O 1
ATOM 686 N N . GLU A 1 87 ? 20.669 -4.630 -0.981 1.00 73.88 87 GLU A N 1
ATOM 687 C CA . GLU A 1 87 ? 21.302 -5.377 0.121 1.00 73.88 87 GLU A CA 1
ATOM 688 C C . GLU A 1 87 ? 22.073 -6.628 -0.338 1.00 73.88 87 GLU A C 1
ATOM 690 O O . GLU A 1 87 ? 23.071 -7.007 0.277 1.00 73.88 87 GLU A O 1
ATOM 695 N N . SER A 1 88 ? 21.671 -7.270 -1.441 1.00 63.00 88 SER A N 1
ATOM 696 C CA . SER A 1 88 ? 22.426 -8.389 -2.023 1.00 63.00 88 SER A CA 1
ATOM 697 C C . SER A 1 88 ? 23.744 -7.968 -2.678 1.00 63.00 88 SER A C 1
ATOM 699 O O . SER A 1 88 ? 24.654 -8.788 -2.748 1.00 63.00 88 SER A O 1
ATOM 701 N N . LEU A 1 89 ? 23.862 -6.715 -3.126 1.00 59.94 89 LEU A N 1
ATOM 702 C CA . LEU A 1 89 ? 25.080 -6.160 -3.729 1.00 59.94 89 LEU A CA 1
ATOM 703 C C . LEU A 1 89 ? 26.126 -5.787 -2.671 1.00 59.94 89 LEU A C 1
ATOM 705 O O . LEU A 1 89 ? 27.320 -5.794 -2.956 1.00 59.94 89 LEU A O 1
ATOM 709 N N . PHE A 1 90 ? 25.679 -5.484 -1.450 1.00 58.56 90 PHE A N 1
ATOM 710 C CA . PHE A 1 90 ? 26.535 -5.043 -0.348 1.00 58.56 90 PHE A CA 1
ATOM 711 C C . PH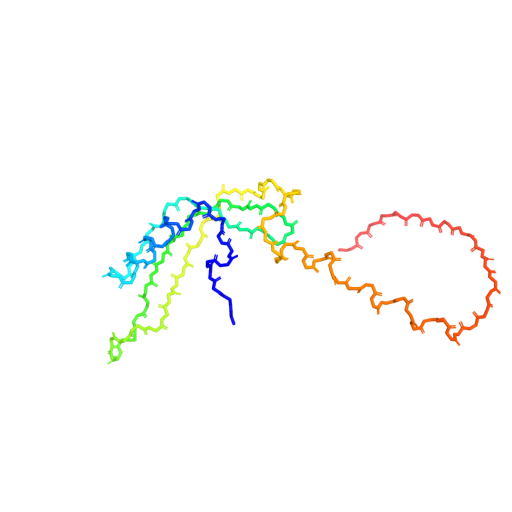E A 1 90 ? 26.840 -6.124 0.687 1.00 58.56 90 PHE A C 1
ATOM 713 O O . PHE A 1 90 ? 27.558 -5.836 1.643 1.00 58.56 90 PHE A O 1
ATOM 720 N N . LYS A 1 91 ? 26.363 -7.369 0.517 1.00 51.03 91 LYS A N 1
ATOM 721 C CA . LYS A 1 91 ? 26.927 -8.495 1.274 1.00 51.03 91 LYS A CA 1
ATOM 722 C C . LYS A 1 91 ? 28.402 -8.586 0.897 1.00 51.03 91 LYS A C 1
ATOM 724 O O . LYS A 1 91 ? 28.700 -8.981 -0.233 1.00 51.03 91 LYS A O 1
ATOM 729 N N . PRO A 1 92 ? 29.337 -8.234 1.796 1.00 47.81 92 PRO A N 1
ATOM 730 C CA . PRO A 1 92 ? 30.730 -8.391 1.474 1.00 47.81 92 PRO A CA 1
ATOM 731 C C . PRO A 1 92 ? 30.943 -9.882 1.277 1.00 47.81 92 PRO A C 1
ATOM 733 O O . PRO A 1 92 ? 30.421 -10.719 2.020 1.00 47.81 92 PRO A O 1
ATOM 736 N N . HIS A 1 93 ? 31.738 -10.199 0.274 1.00 45.44 93 HIS A N 1
ATOM 737 C CA . HIS A 1 93 ? 32.431 -11.459 0.140 1.00 45.44 93 HIS A CA 1
ATOM 738 C C . HIS A 1 93 ? 33.341 -11.678 1.373 1.00 45.44 93 HIS A C 1
ATOM 740 O O . HIS A 1 93 ? 34.560 -11.661 1.284 1.00 45.44 93 HIS A O 1
ATOM 746 N N . MET A 1 94 ? 32.763 -11.878 2.562 1.00 44.28 94 MET A N 1
ATOM 747 C CA . MET A 1 94 ? 33.457 -12.225 3.808 1.00 44.28 94 MET A CA 1
ATOM 748 C C . MET A 1 94 ? 33.791 -13.723 3.868 1.00 44.28 94 MET A C 1
ATOM 750 O O . MET A 1 94 ? 33.912 -14.295 4.945 1.00 44.28 94 MET A O 1
ATOM 754 N N . MET A 1 95 ? 33.931 -14.384 2.716 1.00 47.38 95 MET A N 1
ATOM 755 C CA . MET A 1 95 ? 34.322 -15.796 2.642 1.00 47.38 95 MET A CA 1
ATOM 756 C C . MET A 1 95 ? 35.640 -16.042 1.900 1.00 47.38 95 MET A C 1
ATOM 758 O O . MET A 1 95 ? 35.991 -17.193 1.688 1.00 47.38 95 MET A O 1
ATOM 762 N N . ALA A 1 96 ? 36.419 -15.007 1.567 1.00 51.00 96 ALA A N 1
ATOM 763 C CA . ALA A 1 96 ? 37.703 -15.188 0.876 1.00 51.00 96 ALA A CA 1
ATOM 764 C C . ALA A 1 96 ? 38.905 -14.500 1.547 1.00 51.00 96 ALA A C 1
ATOM 766 O O . ALA A 1 96 ? 39.821 -14.060 0.862 1.00 51.00 96 ALA A O 1
ATOM 767 N N . MET A 1 97 ? 38.946 -14.421 2.883 1.00 43.59 97 MET A N 1
ATOM 768 C CA . MET A 1 97 ? 40.182 -14.016 3.583 1.00 43.59 97 MET A CA 1
ATOM 769 C C . MET A 1 97 ? 40.665 -14.954 4.695 1.00 43.59 97 MET A C 1
ATOM 771 O O . MET A 1 97 ? 41.718 -14.695 5.265 1.00 43.59 97 MET A O 1
ATOM 775 N N . ASN A 1 98 ? 39.995 -16.085 4.947 1.00 37.78 98 ASN A N 1
ATOM 776 C CA . ASN A 1 98 ? 40.463 -17.059 5.948 1.00 37.78 98 ASN A CA 1
ATOM 777 C C . ASN A 1 98 ? 41.277 -18.238 5.378 1.00 37.78 98 ASN A C 1
ATOM 779 O O . ASN A 1 98 ? 41.714 -19.076 6.155 1.00 37.78 98 ASN A O 1
ATOM 783 N N . SER A 1 99 ? 41.540 -18.298 4.066 1.00 36.38 99 SER A N 1
ATOM 784 C CA . SER A 1 99 ? 42.356 -19.378 3.467 1.00 36.38 99 SER A CA 1
ATOM 785 C C . SER A 1 99 ? 43.784 -18.976 3.084 1.00 36.38 99 SER A C 1
ATOM 787 O O . SER A 1 99 ? 44.515 -19.805 2.561 1.00 36.38 99 SER A O 1
ATOM 789 N N . ILE A 1 100 ? 44.229 -17.742 3.347 1.00 39.84 100 ILE A N 1
ATOM 790 C CA . ILE A 1 100 ? 45.568 -17.291 2.906 1.00 39.84 100 ILE A CA 1
ATOM 791 C C . ILE A 1 100 ? 46.696 -17.735 3.867 1.00 39.84 100 ILE A C 1
ATOM 793 O O . ILE A 1 100 ? 47.868 -17.642 3.516 1.00 39.84 100 ILE A O 1
ATOM 797 N N . TYR A 1 101 ? 46.379 -18.299 5.039 1.00 36.94 101 TYR A N 1
ATOM 798 C CA . TYR A 1 101 ? 47.395 -18.838 5.959 1.00 36.94 101 TYR A CA 1
ATOM 799 C C . TYR A 1 101 ? 47.647 -20.341 5.858 1.00 36.94 101 TYR A C 1
ATOM 801 O O . TYR A 1 101 ? 48.486 -20.838 6.605 1.00 36.94 101 TYR A O 1
ATOM 809 N N . ASP A 1 102 ? 47.004 -21.057 4.934 1.00 38.47 102 ASP A N 1
ATOM 810 C CA . ASP A 1 102 ? 47.235 -22.493 4.806 1.00 38.47 102 ASP A CA 1
ATOM 811 C C . ASP A 1 102 ? 47.630 -22.885 3.376 1.00 38.47 102 ASP A C 1
ATOM 813 O O . ASP A 1 102 ? 46.800 -23.104 2.502 1.00 38.47 102 ASP A O 1
ATOM 817 N N . HIS A 1 103 ? 48.952 -22.976 3.210 1.00 37.28 103 HIS A N 1
ATOM 818 C CA . HIS A 1 103 ? 49.692 -23.781 2.235 1.00 37.28 103 HIS A CA 1
ATOM 819 C C . HIS A 1 103 ? 49.777 -23.278 0.779 1.00 37.28 103 HIS A C 1
ATOM 821 O O . HIS A 1 103 ? 48.806 -23.118 0.047 1.00 37.28 103 HIS A O 1
ATOM 827 N N . GLY A 1 104 ? 51.024 -23.055 0.347 1.00 33.66 104 GLY A N 1
ATOM 828 C CA . GLY A 1 104 ? 51.382 -22.594 -0.989 1.00 33.66 104 GLY A CA 1
ATOM 829 C C . GLY A 1 104 ? 51.127 -23.606 -2.117 1.00 33.66 104 GLY A C 1
ATOM 830 O O . GLY A 1 104 ? 51.456 -24.775 -1.983 1.00 33.66 104 GLY A O 1
ATOM 831 N N . ILE A 1 105 ? 50.598 -23.074 -3.231 1.00 33.59 105 ILE A N 1
ATOM 832 C CA . ILE A 1 105 ? 51.057 -23.185 -4.640 1.00 33.59 105 ILE A CA 1
ATOM 833 C C . ILE A 1 105 ? 51.277 -24.604 -5.255 1.00 33.59 105 ILE A C 1
ATOM 835 O O . ILE A 1 105 ? 52.087 -25.358 -4.728 1.00 33.59 105 ILE A O 1
ATOM 839 N N . PRO A 1 106 ? 50.833 -24.894 -6.511 1.00 47.09 106 PRO A N 1
ATOM 840 C CA . PRO A 1 106 ? 49.563 -24.562 -7.180 1.00 47.09 106 PRO A CA 1
ATOM 841 C C . PRO A 1 106 ? 49.057 -25.678 -8.173 1.00 47.09 106 PRO A C 1
ATOM 843 O O . PRO A 1 106 ? 49.717 -26.682 -8.405 1.00 47.09 106 PRO A O 1
ATOM 846 N N . VAL A 1 107 ? 47.929 -25.407 -8.850 1.00 35.22 107 VAL A N 1
ATOM 847 C CA . VAL A 1 107 ? 47.476 -25.903 -10.184 1.00 35.22 107 VAL A CA 1
ATOM 848 C C . VAL A 1 107 ? 47.328 -27.422 -10.433 1.00 35.22 107 VAL A C 1
ATOM 850 O O . VAL A 1 107 ? 48.308 -28.125 -10.644 1.00 35.22 107 VAL A O 1
ATOM 853 N N . ALA A 1 108 ? 46.085 -27.865 -10.674 1.00 31.69 108 ALA A N 1
ATOM 854 C CA . ALA A 1 108 ? 45.729 -28.598 -11.899 1.00 31.69 108 ALA A CA 1
ATOM 855 C C . ALA A 1 108 ? 44.212 -28.586 -12.154 1.00 31.69 108 ALA A C 1
ATOM 857 O O . ALA A 1 108 ? 43.396 -28.922 -11.304 1.00 31.69 108 ALA A O 1
ATOM 858 N N . ASP A 1 109 ? 43.917 -28.161 -13.371 1.00 34.41 109 ASP A N 1
ATOM 859 C CA . ASP A 1 109 ? 42.671 -28.082 -14.119 1.00 34.41 109 ASP A CA 1
ATOM 860 C C . ASP A 1 109 ? 41.857 -29.392 -14.161 1.00 34.41 109 ASP A C 1
ATOM 862 O O . ASP A 1 109 ? 42.437 -30.474 -14.279 1.00 34.41 109 ASP A O 1
ATOM 866 N N . LYS A 1 110 ? 40.523 -29.260 -14.153 1.00 32.25 110 LYS A N 1
ATOM 867 C CA . LYS A 1 110 ? 39.584 -29.779 -15.170 1.00 32.25 110 LYS A CA 1
ATOM 868 C C . LYS A 1 110 ? 38.216 -30.124 -14.581 1.00 32.25 110 LYS A C 1
ATOM 870 O O . LYS A 1 110 ? 38.139 -30.826 -13.582 1.00 32.25 110 LYS A O 1
ATOM 875 N N . SER A 1 111 ? 37.188 -29.736 -15.351 1.00 29.92 111 SER A N 1
ATOM 876 C CA . SER A 1 111 ? 36.001 -30.547 -15.687 1.00 29.92 111 SER A CA 1
ATOM 877 C C . SER A 1 111 ? 35.100 -30.948 -14.503 1.00 29.92 111 SER A C 1
ATOM 879 O O . SER A 1 111 ? 35.544 -31.565 -13.552 1.00 29.92 111 SER A O 1
ATOM 881 N N . ASP A 1 112 ? 33.788 -30.771 -14.492 1.00 33.44 112 ASP A N 1
ATOM 882 C CA . ASP A 1 112 ? 32.839 -30.837 -15.591 1.00 33.44 112 ASP A CA 1
ATOM 883 C C . ASP A 1 112 ? 31.432 -30.981 -14.949 1.00 33.44 112 ASP A C 1
ATOM 885 O O . ASP A 1 112 ? 31.317 -31.384 -13.792 1.00 33.44 112 ASP A O 1
ATOM 889 N N . PHE A 1 113 ? 30.384 -30.747 -15.745 1.00 39.97 113 PHE A N 1
ATOM 890 C CA . PHE A 1 113 ? 28.973 -31.141 -15.540 1.00 39.97 113 PHE A CA 1
ATOM 891 C C . PHE A 1 113 ? 28.213 -30.489 -14.360 1.00 39.97 113 PHE A C 1
ATOM 893 O O . PHE A 1 113 ? 28.389 -30.814 -13.195 1.00 39.97 113 PHE A O 1
ATOM 900 N N . LEU A 1 114 ? 27.363 -29.480 -14.585 1.00 35.88 114 LEU A N 1
ATOM 901 C CA . LEU A 1 114 ? 26.011 -29.586 -15.162 1.00 35.88 114 LEU A CA 1
ATOM 902 C C . LEU A 1 114 ? 25.161 -30.752 -14.604 1.00 35.88 114 LEU A C 1
ATOM 904 O O . LEU A 1 114 ? 25.490 -31.916 -14.789 1.00 35.88 114 LEU A O 1
ATOM 908 N N . TYR A 1 115 ? 23.979 -30.370 -14.103 1.00 31.03 115 TYR A N 1
ATOM 909 C CA . TYR A 1 115 ? 22.730 -31.139 -13.978 1.00 31.03 115 TYR A CA 1
ATOM 910 C C . TYR A 1 115 ? 22.457 -32.012 -12.727 1.00 31.03 115 TYR A C 1
ATOM 912 O O . TYR A 1 115 ? 23.035 -33.072 -12.530 1.00 31.03 115 TYR A O 1
ATOM 920 N N . THR A 1 116 ? 21.346 -31.642 -12.062 1.00 31.42 116 THR A N 1
ATOM 921 C CA . THR A 1 116 ? 20.227 -32.506 -11.597 1.00 31.42 116 THR A CA 1
ATOM 922 C C . THR A 1 116 ? 20.051 -32.749 -10.086 1.00 31.42 116 THR A C 1
ATOM 924 O O . THR A 1 116 ? 20.871 -33.393 -9.451 1.00 31.42 116 THR A O 1
ATOM 927 N N . LYS A 1 117 ? 18.855 -32.329 -9.618 1.00 32.19 117 LYS A N 1
ATOM 928 C CA . LYS A 1 117 ? 17.981 -32.837 -8.527 1.00 32.19 117 LYS A CA 1
ATOM 929 C C . LYS A 1 117 ? 18.532 -32.967 -7.100 1.00 32.19 117 LYS A C 1
ATOM 931 O O . LYS A 1 117 ? 19.409 -33.778 -6.836 1.00 32.19 117 LYS A O 1
ATOM 936 N N . LEU A 1 118 ? 17.800 -32.372 -6.154 1.00 38.19 118 LEU A N 1
ATOM 937 C CA . LEU A 1 118 ? 16.583 -32.968 -5.570 1.00 38.19 118 LEU A CA 1
ATOM 938 C C . LEU A 1 118 ? 15.524 -31.886 -5.345 1.00 38.19 118 LEU A C 1
ATOM 940 O O . LEU A 1 118 ? 15.931 -30.740 -5.060 1.00 38.19 118 LEU A O 1
#

InterPro domains:
  IPR000014 PAS domain [cd00130] (1-67)
  IPR001610 PAC motif [SM00086] (31-74)
  IPR013655 PAS fold 3 [PF08447] (3-68)
  IPR035965 PAS domain superfamily [SS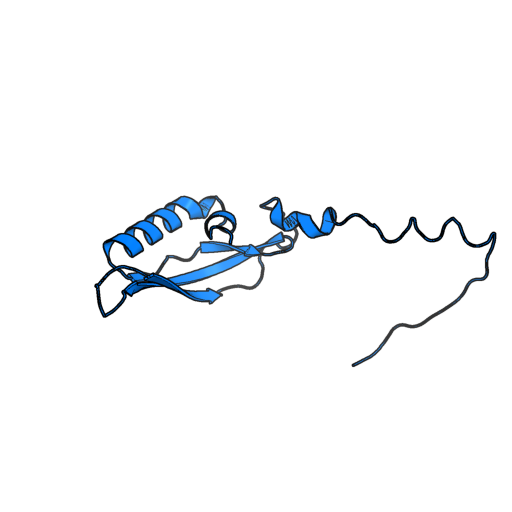F55785] (1-73)

Organism: Micrurus corallinus (NCBI:txid54390)

Foldseek 3Di:
DDDQLQFFQPVCNVQVVVQVVCCVVPQKGKGDWTWGADQQAATWIKIKIKGFDADPPPRHTDDIDIDIDTDDDGDGNVHDRDPSNCVVVPPPPPPPPPPPPDDDDDDDDDDDDDDDDD